Protein AF-A0A1F9AXW9-F1 (afdb_monomer)

Foldseek 3Di:
DVVVVVVVVVVVVPPPPPPPPPPDCDPVNVVVVVVVVVVVVVVVVVVVVVVVVVVVVVVVVVVVVVVVVVVVVVVVVVVVVVVVVVVVVVVVVVVVCVVVVVCCVVVVVVVVVVVVVVCCVVVCVVVVVVVVVVVVVVVVVLVVLVVVCVVDVVSVVVCVVVVSD

Mean predicted aligned error: 17.85 Å

Secondary structure (DSSP, 8-state):
-HHHHHHHHHHHHHS-----------HHHHHHHHHHHHHHHHHHHHHHHHHHHHHHHHHHHHHHHHHHHHHHHHHHHHHHHHHHHHHHHHHHHHHHHHHHHHHHHHHHHHHHHHHHHHHHHHHHHHHHHHHHHHHHHHHHHHHHHHHHHHH-HHHHHHHHHTT--

Structure (mmCIF, N/CA/C/O backbone):
data_AF-A0A1F9AXW9-F1
#
_entry.id   AF-A0A1F9AXW9-F1
#
loop_
_atom_site.group_PDB
_atom_site.id
_atom_site.type_symbol
_atom_site.label_atom_id
_atom_site.label_alt_id
_atom_site.label_comp_id
_atom_site.label_asym_id
_atom_site.label_entity_id
_atom_site.label_seq_id
_atom_site.pdbx_PDB_ins_code
_atom_site.Cartn_x
_atom_site.Cartn_y
_atom_site.Cartn_z
_atom_site.occupancy
_atom_site.B_iso_or_equiv
_atom_site.auth_seq_id
_atom_site.auth_comp_id
_atom_site.auth_asym_id
_atom_site.auth_atom_id
_atom_site.pdbx_PDB_model_num
ATOM 1 N N . MET A 1 1 ? 63.009 -52.064 -90.239 1.00 60.72 1 MET A N 1
ATOM 2 C CA . MET A 1 1 ? 63.036 -51.451 -88.890 1.00 60.72 1 MET A CA 1
ATOM 3 C C . MET A 1 1 ? 63.049 -49.924 -88.935 1.00 60.72 1 MET A C 1
ATOM 5 O O . MET A 1 1 ? 62.103 -49.328 -88.446 1.00 60.72 1 MET A O 1
ATOM 9 N N . TYR A 1 2 ? 64.023 -49.283 -89.595 1.00 64.75 2 TYR A N 1
ATOM 10 C CA . TYR A 1 2 ? 64.157 -47.813 -89.641 1.00 64.75 2 TYR A CA 1
ATOM 11 C C . TYR A 1 2 ? 62.930 -47.034 -90.154 1.00 64.75 2 TYR A C 1
ATOM 13 O O . TYR A 1 2 ? 62.619 -45.977 -89.623 1.00 64.75 2 TYR A O 1
ATOM 21 N N . ARG A 1 3 ? 62.178 -47.571 -91.126 1.00 67.12 3 ARG A N 1
ATOM 22 C CA . ARG A 1 3 ? 60.947 -46.931 -91.638 1.00 67.12 3 ARG A CA 1
ATOM 23 C C . ARG A 1 3 ? 59.828 -46.832 -90.597 1.00 67.12 3 ARG A C 1
ATOM 25 O O . ARG A 1 3 ? 59.124 -45.834 -90.562 1.00 67.12 3 ARG A O 1
ATOM 32 N N . ILE A 1 4 ? 59.692 -47.842 -89.737 1.00 75.69 4 ILE A N 1
ATOM 33 C CA . ILE A 1 4 ? 58.683 -47.858 -88.666 1.00 75.69 4 ILE A CA 1
ATOM 34 C C . ILE A 1 4 ? 59.083 -46.864 -87.574 1.00 75.69 4 ILE A C 1
ATOM 36 O O . ILE A 1 4 ? 58.247 -46.095 -87.118 1.00 75.69 4 ILE A O 1
ATOM 40 N N . ILE A 1 5 ? 60.374 -46.818 -87.230 1.00 77.00 5 ILE A N 1
ATOM 41 C CA . ILE A 1 5 ? 60.932 -45.859 -86.264 1.00 77.00 5 ILE A CA 1
ATOM 42 C C . ILE A 1 5 ? 60.716 -44.415 -86.746 1.00 77.00 5 ILE A C 1
ATOM 44 O O . ILE A 1 5 ? 60.338 -43.553 -85.960 1.00 77.00 5 ILE A O 1
ATOM 48 N N . PHE A 1 6 ? 60.878 -44.160 -88.046 1.00 76.88 6 PHE A N 1
ATOM 49 C CA . PHE A 1 6 ? 60.672 -42.837 -88.636 1.00 76.88 6 PHE A CA 1
ATOM 50 C C . PHE A 1 6 ? 59.198 -42.395 -88.619 1.00 76.88 6 PHE A C 1
ATOM 52 O O . PHE A 1 6 ? 58.897 -41.245 -88.311 1.00 76.88 6 PHE A O 1
ATOM 59 N N . ILE A 1 7 ? 58.265 -43.315 -88.884 1.00 76.38 7 ILE A N 1
ATOM 60 C CA . ILE A 1 7 ? 56.819 -43.042 -88.816 1.00 76.38 7 ILE A CA 1
ATOM 61 C C . ILE A 1 7 ? 56.380 -42.766 -87.370 1.00 76.38 7 ILE A C 1
ATOM 63 O O . ILE A 1 7 ? 55.589 -41.856 -87.126 1.00 76.38 7 ILE A O 1
ATOM 67 N N . LEU A 1 8 ? 56.934 -43.500 -86.403 1.00 72.56 8 LEU A N 1
ATOM 68 C CA . LEU A 1 8 ? 56.655 -43.309 -84.977 1.00 72.56 8 LEU A CA 1
ATOM 69 C C . LEU A 1 8 ? 57.199 -41.964 -84.465 1.00 72.56 8 LEU A C 1
ATOM 71 O O . LEU A 1 8 ? 56.524 -41.282 -83.696 1.00 72.56 8 LEU A O 1
ATOM 75 N N . ALA A 1 9 ? 58.364 -41.537 -84.962 1.00 72.50 9 ALA A N 1
ATOM 76 C CA . ALA A 1 9 ? 58.936 -40.223 -84.669 1.00 72.50 9 ALA A CA 1
ATOM 77 C C . ALA A 1 9 ? 58.091 -39.067 -85.240 1.00 72.50 9 ALA A C 1
ATOM 79 O O . ALA A 1 9 ? 57.928 -38.043 -84.582 1.00 72.50 9 ALA A O 1
ATOM 80 N N . ILE A 1 10 ? 57.501 -39.242 -86.426 1.00 71.81 10 ILE A N 1
ATOM 81 C CA . ILE A 1 10 ? 56.604 -38.250 -87.042 1.00 71.81 10 ILE A CA 1
ATOM 82 C C . ILE A 1 10 ? 55.276 -38.144 -86.282 1.00 71.81 10 ILE A C 1
ATOM 84 O O . ILE A 1 10 ? 54.794 -37.040 -86.045 1.00 71.81 10 ILE A O 1
ATOM 88 N N . ILE A 1 11 ? 54.703 -39.267 -85.844 1.00 69.69 11 ILE A N 1
ATOM 89 C CA . ILE A 1 11 ? 53.473 -39.278 -85.033 1.00 69.69 11 ILE A CA 1
ATOM 90 C C . ILE A 1 11 ? 53.696 -38.594 -83.677 1.00 69.69 11 ILE A C 1
ATOM 92 O O . ILE A 1 11 ? 52.826 -37.866 -83.205 1.00 69.69 11 ILE A O 1
ATOM 96 N N . MET A 1 12 ? 54.880 -38.758 -83.085 1.00 68.25 12 MET A N 1
ATOM 97 C CA . MET A 1 12 ? 55.255 -38.090 -81.837 1.00 68.25 12 MET A CA 1
ATOM 98 C C . MET A 1 12 ? 55.501 -36.580 -82.012 1.00 68.25 12 MET A C 1
ATOM 100 O O . MET A 1 12 ? 55.318 -35.827 -81.061 1.00 68.25 12 MET A O 1
ATOM 104 N N . LEU A 1 13 ? 55.852 -36.129 -83.224 1.00 63.34 13 LEU A N 1
ATOM 105 C CA . LEU A 1 13 ? 56.019 -34.710 -83.564 1.00 63.34 13 LEU A CA 1
ATOM 106 C C . LEU A 1 13 ? 54.680 -33.998 -83.848 1.00 63.34 13 LEU A C 1
ATOM 108 O O . LEU A 1 13 ? 54.588 -32.784 -83.691 1.00 63.34 13 LEU A O 1
ATOM 112 N N . ILE A 1 14 ? 53.653 -34.742 -84.278 1.00 61.41 14 ILE A N 1
ATOM 113 C CA . ILE A 1 14 ? 52.316 -34.213 -84.622 1.00 61.41 14 ILE A CA 1
ATOM 114 C C . ILE A 1 14 ? 51.341 -34.310 -83.437 1.00 61.41 14 ILE A C 1
ATOM 116 O O . ILE A 1 14 ? 50.277 -33.692 -83.463 1.00 61.41 14 ILE A O 1
ATOM 120 N N . ALA A 1 15 ? 51.686 -35.051 -82.378 1.00 59.47 15 ALA A N 1
ATOM 121 C CA . ALA A 1 15 ? 50.872 -35.117 -81.172 1.00 59.47 15 ALA A CA 1
ATOM 122 C C . ALA A 1 15 ? 50.684 -33.698 -80.594 1.00 59.47 15 ALA A C 1
ATOM 124 O O . ALA A 1 15 ? 51.668 -33.065 -80.200 1.00 59.47 15 ALA A O 1
ATOM 125 N N . PRO A 1 16 ? 49.449 -33.164 -80.539 1.00 57.88 16 PRO A N 1
ATOM 126 C CA . PRO A 1 16 ? 49.223 -31.849 -79.972 1.00 57.88 16 PRO A CA 1
ATOM 127 C C . PRO A 1 16 ? 49.593 -31.911 -78.494 1.00 57.88 16 PRO A C 1
ATOM 129 O O . PRO A 1 16 ? 49.013 -32.683 -77.726 1.00 57.88 16 PRO A O 1
ATOM 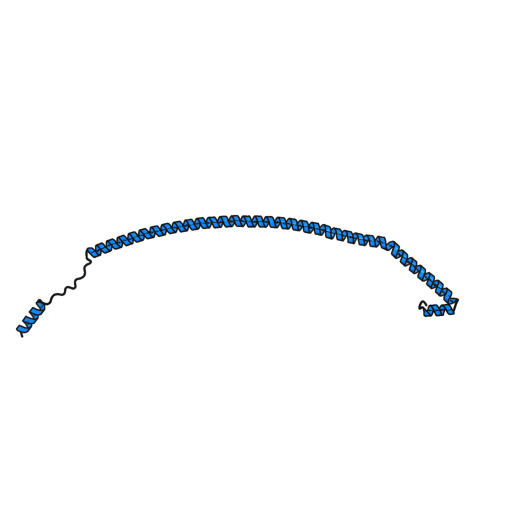132 N N . ILE A 1 17 ? 50.571 -31.096 -78.098 1.00 62.38 17 ILE A N 1
ATOM 133 C CA . ILE A 1 17 ? 50.882 -30.847 -76.696 1.00 62.38 17 ILE A CA 1
ATOM 134 C C . ILE A 1 17 ? 49.607 -30.256 -76.102 1.00 62.38 17 ILE A C 1
ATOM 136 O O . ILE A 1 17 ? 49.318 -29.074 -76.277 1.00 62.38 17 ILE A O 1
ATOM 140 N N . SER A 1 18 ? 48.809 -31.092 -75.445 1.00 50.28 18 SER A N 1
ATOM 141 C CA . SER A 1 18 ? 47.649 -30.642 -74.690 1.00 50.28 18 SER A CA 1
ATOM 142 C C . SER A 1 18 ? 48.187 -29.854 -73.505 1.00 50.28 18 SER A C 1
ATOM 144 O O . SER A 1 18 ? 48.473 -30.408 -72.449 1.00 50.28 18 SER A O 1
ATOM 146 N N . HIS A 1 19 ? 48.410 -28.557 -73.710 1.00 56.75 19 HIS A N 1
ATOM 147 C CA . HIS A 1 19 ? 48.587 -27.623 -72.616 1.00 56.75 19 HIS A CA 1
ATOM 148 C C . HIS A 1 19 ? 47.286 -27.661 -71.823 1.00 56.75 19 HIS A C 1
ATOM 150 O O . HIS A 1 19 ? 46.250 -27.176 -72.283 1.00 56.75 19 HIS A O 1
ATOM 156 N N . ALA A 1 20 ? 47.335 -28.273 -70.641 1.00 48.97 20 ALA A N 1
ATOM 157 C CA . ALA A 1 20 ? 46.359 -28.000 -69.609 1.00 48.97 20 ALA A CA 1
ATOM 158 C C . ALA A 1 20 ? 46.428 -26.490 -69.371 1.00 48.97 20 ALA A C 1
ATOM 160 O O . ALA A 1 20 ? 47.401 -25.978 -68.821 1.00 48.97 20 ALA A O 1
ATOM 161 N N . LYS A 1 21 ? 45.447 -25.766 -69.909 1.00 46.50 21 LYS A N 1
ATOM 162 C CA . LYS A 1 21 ? 45.287 -24.338 -69.692 1.00 46.50 21 LYS A CA 1
ATOM 163 C C . LYS A 1 21 ? 45.072 -24.170 -68.193 1.00 46.50 21 LYS A C 1
ATOM 165 O O . LYS A 1 21 ? 43.960 -24.375 -67.716 1.00 46.50 21 LYS A O 1
ATOM 170 N N . GLU A 1 22 ? 46.131 -23.853 -67.450 1.00 51.69 22 GLU A N 1
ATOM 171 C CA . GLU A 1 22 ? 45.984 -23.265 -66.125 1.00 51.69 22 GLU A CA 1
ATOM 172 C C . GLU A 1 22 ? 45.092 -22.043 -66.326 1.00 51.69 22 GLU A C 1
ATOM 174 O O . GLU A 1 22 ? 45.471 -21.074 -66.992 1.00 51.69 22 GLU A O 1
ATOM 179 N N . VAL A 1 23 ? 43.842 -22.154 -65.871 1.00 54.38 23 VAL A N 1
ATOM 180 C CA . VAL A 1 23 ? 42.855 -21.082 -65.933 1.00 54.38 23 VAL A CA 1
ATOM 181 C C . VAL A 1 23 ? 43.369 -19.993 -65.003 1.00 54.38 23 VAL A C 1
ATOM 183 O O . VAL A 1 23 ? 43.118 -19.982 -63.803 1.00 54.38 23 VAL A O 1
ATOM 186 N N . SER A 1 24 ? 44.184 -19.114 -65.567 1.00 54.44 24 SER A N 1
ATOM 187 C CA . SER A 1 24 ? 44.671 -17.914 -64.919 1.00 54.44 24 SER A CA 1
ATOM 188 C C . SER A 1 24 ? 43.461 -17.013 -64.718 1.00 54.44 24 SER A C 1
ATOM 190 O O . SER A 1 24 ? 42.716 -16.754 -65.661 1.00 54.44 24 SER A O 1
ATOM 192 N N . PHE A 1 25 ? 43.252 -16.582 -63.476 1.00 56.09 25 PHE A N 1
ATOM 193 C CA . PHE A 1 25 ? 42.186 -15.668 -63.074 1.00 56.09 25 PHE A CA 1
ATOM 194 C C . PHE A 1 25 ? 42.108 -14.488 -64.058 1.00 56.09 25 PHE A C 1
ATOM 196 O O . PHE A 1 25 ? 43.019 -13.649 -64.081 1.00 56.09 25 PHE A O 1
ATOM 203 N N . SER A 1 26 ? 41.067 -14.459 -64.898 1.00 73.06 26 SER A N 1
ATOM 204 C CA . SER A 1 26 ? 40.910 -13.447 -65.947 1.00 73.06 26 SER A CA 1
ATOM 205 C C . SER A 1 26 ? 40.728 -12.067 -65.308 1.00 73.06 26 SER A C 1
ATOM 207 O O . SER A 1 26 ? 40.261 -11.963 -64.171 1.00 73.06 26 SER A O 1
ATOM 209 N N . GLN A 1 27 ? 41.080 -10.986 -66.012 1.00 72.12 27 GLN A N 1
ATOM 210 C CA . GLN A 1 27 ? 40.849 -9.620 -65.513 1.00 72.12 27 GLN A CA 1
ATOM 211 C C . GLN A 1 27 ? 39.373 -9.393 -65.149 1.00 72.12 27 GLN A C 1
ATOM 213 O O . GLN A 1 27 ? 39.080 -8.779 -64.127 1.00 72.12 27 GLN A O 1
ATOM 218 N N . GLU A 1 28 ? 38.456 -10.000 -65.903 1.00 78.25 28 GLU A N 1
ATOM 219 C CA . GLU A 1 28 ? 37.019 -9.944 -65.633 1.00 78.25 28 GLU A CA 1
ATOM 220 C C . GLU A 1 28 ? 36.630 -10.614 -64.300 1.00 78.25 28 GLU A C 1
ATOM 222 O O . GLU A 1 28 ? 35.800 -10.086 -63.559 1.00 78.25 28 GLU A O 1
ATOM 227 N N . ASP A 1 29 ? 37.251 -11.743 -63.941 1.00 80.06 29 ASP A N 1
ATOM 228 C CA . ASP A 1 29 ? 36.974 -12.425 -62.671 1.00 80.06 29 ASP A CA 1
ATOM 229 C C . ASP A 1 29 ? 37.471 -11.598 -61.478 1.00 80.06 29 ASP A C 1
ATOM 231 O O . ASP A 1 29 ? 36.819 -11.554 -60.433 1.00 80.06 29 ASP A O 1
ATOM 235 N N . ARG A 1 30 ? 38.589 -10.877 -61.645 1.00 78.94 30 ARG A N 1
ATOM 236 C CA . ARG A 1 30 ? 39.114 -9.938 -60.638 1.00 78.94 30 ARG A CA 1
ATOM 237 C C . ARG A 1 30 ? 38.185 -8.742 -60.450 1.00 78.94 30 ARG A C 1
ATOM 239 O O . ARG A 1 30 ? 37.899 -8.373 -59.317 1.00 78.94 30 ARG A O 1
ATOM 246 N N . GLU A 1 31 ? 37.664 -8.172 -61.533 1.00 83.19 31 GLU A N 1
ATOM 247 C CA . GLU A 1 31 ? 36.690 -7.075 -61.470 1.00 83.19 31 GLU A CA 1
ATOM 248 C C . GLU A 1 31 ? 35.365 -7.504 -60.826 1.00 83.19 31 GLU A C 1
ATOM 250 O O . GLU A 1 31 ? 34.768 -6.750 -60.050 1.00 83.19 31 GLU A O 1
ATOM 255 N N . ARG A 1 32 ? 34.904 -8.730 -61.107 1.00 82.94 32 ARG A N 1
ATOM 256 C CA . ARG A 1 32 ? 33.731 -9.318 -60.445 1.00 82.94 32 ARG A CA 1
ATOM 257 C C . ARG A 1 32 ? 33.969 -9.494 -58.948 1.00 82.94 32 ARG A C 1
ATOM 259 O O . ARG A 1 32 ? 33.079 -9.154 -58.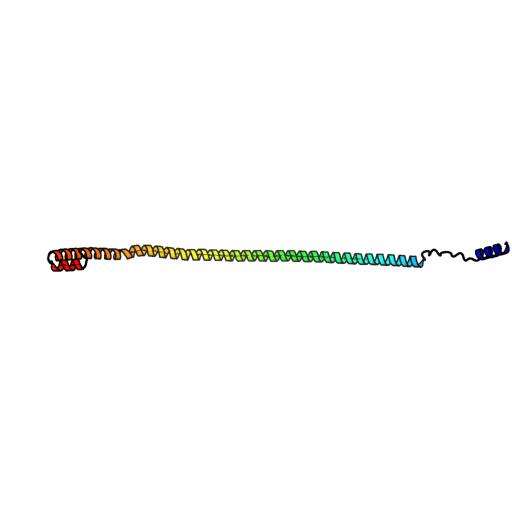171 1.00 82.94 32 ARG A O 1
ATOM 266 N N . LEU A 1 33 ? 35.151 -9.959 -58.544 1.00 86.38 33 LEU A N 1
ATOM 267 C CA . LEU A 1 33 ? 35.537 -10.070 -57.135 1.00 86.38 33 LEU A CA 1
ATOM 268 C C . LEU A 1 33 ? 35.577 -8.717 -56.434 1.00 86.38 33 LEU A C 1
ATOM 270 O O . LEU A 1 33 ? 34.927 -8.569 -55.407 1.00 86.38 33 LEU A O 1
ATOM 274 N N . ILE A 1 34 ? 36.218 -7.712 -57.031 1.00 86.50 34 ILE A N 1
ATOM 275 C CA . ILE A 1 34 ? 36.262 -6.353 -56.471 1.00 86.50 34 ILE A CA 1
ATOM 276 C C . ILE A 1 34 ? 34.839 -5.802 -56.290 1.00 86.50 34 ILE A C 1
ATOM 278 O O . ILE A 1 34 ? 34.503 -5.236 -55.249 1.00 86.50 34 ILE A O 1
ATOM 282 N N . ARG A 1 35 ? 33.949 -6.012 -57.269 1.00 89.88 35 ARG A N 1
ATOM 283 C CA . ARG A 1 35 ? 32.542 -5.590 -57.169 1.00 89.88 35 ARG A CA 1
ATOM 2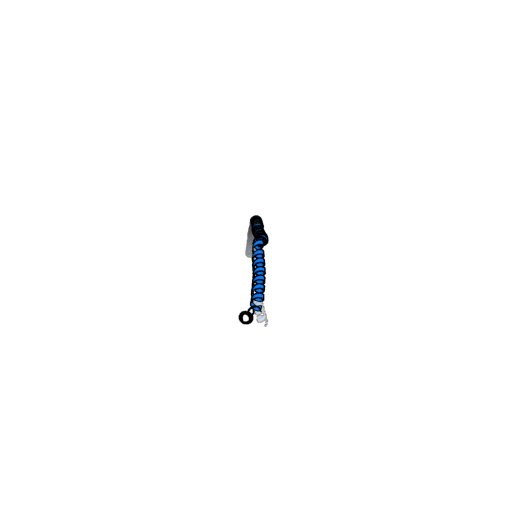84 C C . ARG A 1 35 ? 31.783 -6.338 -56.070 1.00 89.88 35 ARG A C 1
ATOM 286 O O . ARG A 1 35 ? 30.932 -5.740 -55.413 1.00 89.88 35 ARG A O 1
ATOM 293 N N . LEU A 1 36 ? 32.042 -7.634 -55.896 1.00 87.75 36 LEU A N 1
ATOM 294 C CA . LEU A 1 36 ? 31.438 -8.434 -54.831 1.00 87.75 36 LEU A CA 1
ATOM 295 C C . LEU A 1 36 ? 31.927 -7.986 -53.454 1.00 87.75 36 LEU A C 1
ATOM 297 O O . LEU A 1 36 ? 31.094 -7.768 -52.583 1.00 87.75 36 LEU A O 1
ATOM 301 N N . GLU A 1 37 ? 33.230 -7.776 -53.279 1.00 88.25 37 GLU A N 1
ATOM 302 C CA . GLU A 1 37 ? 33.815 -7.227 -52.051 1.00 88.25 37 GLU A CA 1
ATOM 303 C C . GLU A 1 37 ? 33.199 -5.868 -51.712 1.00 88.25 37 GLU A C 1
ATOM 305 O O . GLU A 1 37 ? 32.730 -5.669 -50.594 1.00 88.25 37 GLU A O 1
ATOM 310 N N . THR A 1 38 ? 33.074 -4.983 -52.706 1.00 88.81 38 THR A N 1
ATOM 311 C CA . THR A 1 38 ? 32.435 -3.669 -52.527 1.00 88.81 38 THR A CA 1
ATOM 312 C C . THR A 1 38 ? 30.975 -3.808 -52.079 1.00 88.81 38 THR A C 1
ATOM 314 O O . THR A 1 38 ? 30.564 -3.182 -51.105 1.00 88.81 38 THR A O 1
ATOM 317 N N . LYS A 1 39 ? 30.183 -4.674 -52.731 1.00 92.06 39 LYS A N 1
ATOM 318 C CA . LYS A 1 39 ? 28.782 -4.927 -52.343 1.00 92.06 39 LYS A CA 1
ATOM 319 C C . LYS A 1 39 ? 28.657 -5.542 -50.950 1.00 92.06 39 LYS A C 1
ATOM 321 O O . LYS A 1 39 ? 27.711 -5.231 -50.232 1.00 92.06 39 LYS A O 1
ATOM 326 N N . VAL A 1 40 ? 29.578 -6.428 -50.577 1.00 94.00 40 VAL A N 1
ATOM 327 C CA . VAL A 1 40 ? 29.625 -7.031 -49.241 1.00 94.00 40 VAL A CA 1
ATOM 328 C C . VAL A 1 40 ? 29.952 -5.964 -48.202 1.00 94.00 40 VAL A C 1
ATOM 330 O O . VAL A 1 40 ? 29.270 -5.895 -47.184 1.00 94.00 40 VAL A O 1
ATOM 333 N N . GLU A 1 41 ? 30.920 -5.086 -48.464 1.00 93.56 41 GLU A N 1
ATOM 334 C CA . GLU A 1 41 ? 31.278 -3.993 -47.558 1.00 93.56 41 GLU A CA 1
ATOM 335 C C . GLU A 1 41 ? 30.129 -2.985 -47.392 1.00 93.56 41 GLU A C 1
ATOM 337 O O . GLU A 1 41 ? 29.806 -2.574 -46.275 1.00 93.56 41 GLU A O 1
ATOM 342 N N . GLU A 1 42 ? 29.457 -2.621 -48.485 1.00 92.75 42 GLU A N 1
ATOM 343 C CA . GLU A 1 42 ? 28.247 -1.794 -48.454 1.00 92.75 42 GLU A CA 1
ATOM 344 C C . GLU A 1 42 ? 27.112 -2.476 -47.680 1.00 92.75 42 GLU A C 1
ATOM 346 O O . GLU A 1 42 ? 26.456 -1.832 -46.857 1.00 92.75 42 GLU A O 1
ATOM 351 N N . GLY A 1 43 ? 26.918 -3.783 -47.882 1.00 93.50 43 GLY A N 1
ATOM 352 C CA . GLY A 1 43 ? 25.956 -4.596 -47.140 1.00 93.50 43 GLY A CA 1
ATOM 353 C C . GLY A 1 43 ? 26.253 -4.633 -45.639 1.00 93.50 43 GLY A C 1
ATOM 354 O O . GLY A 1 43 ? 25.350 -4.417 -44.832 1.00 93.50 43 GLY A O 1
ATOM 355 N N . PHE A 1 44 ? 27.519 -4.811 -45.253 1.00 93.81 44 PHE A N 1
ATOM 356 C CA . PHE A 1 44 ? 27.960 -4.746 -43.857 1.00 93.81 44 PHE A CA 1
ATOM 357 C C . PHE A 1 44 ? 27.729 -3.362 -43.248 1.00 93.81 44 PHE A C 1
ATOM 359 O O . PHE A 1 44 ? 27.213 -3.264 -42.137 1.00 93.81 44 PHE A O 1
ATOM 366 N N . LYS A 1 45 ? 28.040 -2.280 -43.973 1.00 95.19 45 LYS A N 1
ATOM 367 C CA . LYS A 1 45 ? 27.770 -0.905 -43.514 1.00 95.19 45 LYS A CA 1
ATOM 368 C C . LYS A 1 45 ? 26.273 -0.650 -43.336 1.00 95.19 45 LYS A C 1
ATOM 370 O O . LYS A 1 45 ? 25.877 -0.004 -42.365 1.00 95.19 45 LYS A O 1
ATOM 375 N N . ALA A 1 46 ? 25.436 -1.140 -44.249 1.00 94.50 46 ALA A N 1
ATOM 376 C CA . ALA A 1 46 ? 23.985 -1.030 -44.137 1.00 94.50 46 ALA A CA 1
ATOM 377 C C . ALA A 1 46 ? 23.450 -1.810 -42.925 1.00 94.50 46 ALA A C 1
ATOM 379 O O . ALA A 1 46 ? 22.661 -1.266 -42.152 1.00 94.50 46 ALA A O 1
ATOM 380 N N . LEU A 1 47 ? 23.938 -3.036 -42.714 1.00 94.81 47 LEU A N 1
ATOM 381 C CA . LEU A 1 47 ? 23.571 -3.861 -41.567 1.00 94.81 47 LEU A CA 1
ATOM 382 C C . LEU A 1 47 ? 24.005 -3.217 -40.246 1.00 94.81 47 LEU A C 1
ATOM 384 O O . LEU A 1 47 ? 23.208 -3.154 -39.316 1.00 94.81 47 LEU A O 1
ATOM 388 N N . GLN A 1 48 ? 25.222 -2.672 -40.179 1.00 95.56 48 GLN A N 1
ATOM 389 C CA . GLN A 1 48 ? 25.710 -1.972 -38.991 1.00 95.56 48 GLN A CA 1
ATOM 390 C C . GLN A 1 48 ? 24.804 -0.791 -38.633 1.00 95.56 48 GLN A C 1
ATOM 392 O O . GLN A 1 48 ? 24.397 -0.653 -37.485 1.00 95.56 48 GLN A O 1
ATOM 397 N N . ARG A 1 49 ? 24.404 0.020 -39.621 1.00 95.00 49 ARG A N 1
ATOM 398 C CA . ARG A 1 49 ? 23.460 1.127 -39.396 1.00 95.00 49 ARG A CA 1
ATOM 399 C C . ARG A 1 49 ? 22.108 0.637 -38.884 1.00 95.00 49 ARG A C 1
ATOM 401 O O . ARG A 1 49 ? 21.515 1.282 -38.021 1.00 95.00 49 ARG A O 1
ATOM 408 N N . GLN A 1 50 ? 21.612 -0.482 -39.412 1.00 96.00 50 GLN A N 1
ATOM 409 C CA . GLN A 1 50 ? 20.360 -1.077 -38.953 1.00 96.00 50 GLN A CA 1
ATOM 410 C C . GLN A 1 50 ? 20.481 -1.555 -37.502 1.00 96.00 50 GLN A C 1
ATOM 412 O O . GLN A 1 50 ? 19.617 -1.217 -36.693 1.00 96.00 50 GLN A O 1
ATOM 417 N N . ILE A 1 51 ? 21.565 -2.252 -37.156 1.00 96.06 51 ILE A N 1
ATOM 418 C CA . ILE A 1 51 ? 21.860 -2.691 -35.787 1.00 96.06 51 ILE A CA 1
ATOM 419 C C . ILE A 1 51 ? 21.928 -1.486 -34.844 1.00 96.06 51 ILE A C 1
ATOM 421 O O . ILE A 1 51 ? 21.253 -1.481 -33.819 1.00 96.06 51 ILE A O 1
ATOM 425 N N . ASP A 1 52 ? 22.651 -0.429 -35.217 1.00 96.50 52 ASP A N 1
ATOM 426 C CA . ASP A 1 52 ? 22.760 0.787 -34.405 1.00 96.50 52 ASP A CA 1
ATOM 427 C C . ASP A 1 52 ? 21.388 1.454 -34.201 1.00 96.50 52 ASP A C 1
ATOM 429 O O . ASP A 1 52 ? 21.067 1.930 -33.110 1.00 96.50 52 ASP A O 1
ATOM 433 N N . SER A 1 53 ? 20.549 1.479 -35.243 1.00 96.38 53 SER A N 1
ATOM 434 C CA . SER A 1 53 ? 19.192 2.029 -35.156 1.00 96.38 53 SER A CA 1
ATOM 435 C C . SER A 1 53 ? 18.288 1.202 -34.237 1.00 96.38 53 SER A C 1
ATOM 437 O O . SER A 1 53 ? 17.553 1.769 -33.428 1.00 96.38 53 SER A O 1
ATOM 439 N N . GLN A 1 54 ? 18.383 -0.129 -34.307 1.00 96.12 54 GLN A N 1
ATOM 440 C CA . GLN A 1 54 ? 17.635 -1.041 -33.446 1.00 96.12 54 GLN A CA 1
ATOM 441 C C . GLN A 1 54 ? 18.099 -0.932 -31.996 1.00 96.12 54 GLN A C 1
ATOM 443 O O . GLN A 1 54 ? 17.263 -0.887 -31.098 1.00 96.12 54 GLN A O 1
ATOM 448 N N . GLN A 1 55 ? 19.406 -0.811 -31.761 1.00 96.31 55 GLN A N 1
ATOM 449 C CA . GLN A 1 55 ? 19.954 -0.626 -30.422 1.00 96.31 55 GLN A CA 1
ATOM 450 C C . GLN A 1 55 ? 19.399 0.645 -29.769 1.00 96.31 55 GLN A C 1
ATOM 452 O O . GLN A 1 55 ? 18.925 0.597 -28.637 1.00 96.31 55 GLN A O 1
ATOM 457 N N . ARG A 1 56 ? 19.343 1.758 -30.514 1.00 96.00 56 ARG A N 1
ATOM 458 C CA . ARG A 1 56 ? 18.734 3.006 -30.026 1.00 96.00 56 ARG A CA 1
ATOM 459 C C . ARG A 1 56 ? 17.250 2.851 -29.694 1.00 96.00 56 ARG A C 1
ATOM 461 O O . ARG A 1 56 ? 16.812 3.359 -28.668 1.00 96.00 56 ARG A 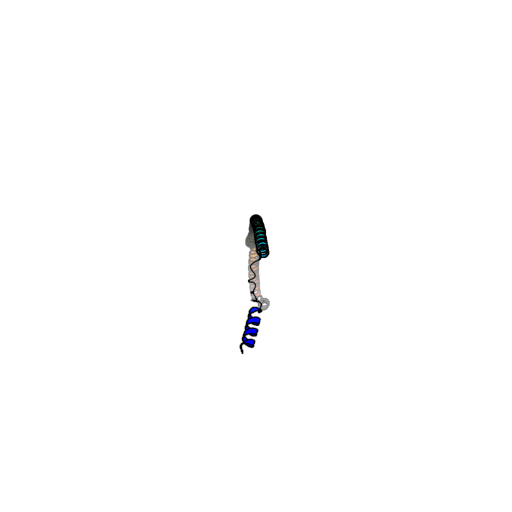O 1
ATOM 468 N N . GLN A 1 57 ? 16.482 2.157 -30.537 1.00 96.44 57 GLN A N 1
ATOM 469 C CA . GLN A 1 57 ? 15.063 1.892 -30.267 1.00 96.44 57 GLN A CA 1
ATOM 470 C C . GLN A 1 57 ? 14.875 1.032 -29.014 1.00 96.44 57 GLN A C 1
ATOM 472 O O . GLN A 1 57 ? 13.983 1.300 -28.215 1.00 96.44 57 GLN A O 1
ATOM 477 N N . ILE A 1 58 ? 15.724 0.020 -28.822 1.00 96.75 58 ILE A N 1
ATOM 478 C CA . ILE A 1 58 ? 15.705 -0.827 -27.627 1.00 96.75 58 ILE A CA 1
ATOM 479 C C . ILE A 1 58 ? 16.004 0.003 -26.377 1.00 96.75 58 ILE A C 1
ATOM 481 O O . ILE A 1 58 ? 15.329 -0.167 -25.362 1.00 96.75 58 ILE A O 1
ATOM 485 N N . ASP A 1 59 ? 16.987 0.897 -26.434 1.00 97.50 59 ASP A N 1
ATOM 486 C CA . ASP A 1 59 ? 17.357 1.730 -25.290 1.00 97.50 59 ASP A CA 1
ATOM 487 C C . ASP A 1 59 ? 16.247 2.732 -24.933 1.00 97.50 59 ASP A C 1
ATOM 489 O O . ASP A 1 59 ? 15.909 2.884 -23.757 1.00 97.50 59 ASP A O 1
ATOM 493 N N . ASP A 1 60 ? 15.606 3.345 -25.930 1.00 96.94 60 ASP A N 1
ATOM 494 C CA . ASP A 1 60 ? 14.453 4.229 -25.717 1.00 96.94 60 ASP A CA 1
ATOM 495 C C . ASP A 1 60 ? 13.231 3.470 -25.166 1.00 96.94 60 ASP A C 1
ATOM 497 O O . ASP A 1 60 ? 12.573 3.911 -24.216 1.00 96.94 60 ASP A O 1
ATOM 501 N N . LEU A 1 61 ? 12.970 2.265 -25.682 1.00 96.50 61 LEU A N 1
ATOM 502 C CA . LEU A 1 61 ? 11.906 1.401 -25.175 1.00 96.50 61 LEU A CA 1
ATOM 503 C C . LEU A 1 61 ? 12.170 0.979 -23.724 1.00 96.50 61 LEU A C 1
ATOM 505 O O . LEU A 1 61 ? 11.257 0.985 -22.898 1.00 96.50 61 LEU A O 1
ATOM 509 N N . LYS A 1 62 ? 13.418 0.652 -23.378 1.00 97.25 62 LYS A N 1
ATOM 510 C CA . LYS A 1 62 ? 13.807 0.348 -21.995 1.00 97.25 62 LYS A CA 1
ATOM 511 C C . LYS A 1 62 ? 13.596 1.549 -21.082 1.00 97.25 62 LYS A C 1
ATOM 513 O O . LYS A 1 62 ? 13.032 1.385 -20.005 1.00 97.25 62 LYS A O 1
ATOM 518 N N . LEU A 1 63 ? 14.006 2.746 -21.503 1.00 96.31 63 LEU A N 1
ATOM 519 C CA . LEU A 1 63 ? 13.838 3.970 -20.718 1.00 96.31 63 LEU A CA 1
ATOM 520 C C . LEU A 1 63 ? 12.363 4.318 -20.498 1.00 96.31 63 LEU A C 1
ATOM 522 O O . LEU A 1 63 ? 11.966 4.636 -19.377 1.00 96.31 63 LEU A O 1
ATOM 526 N N . SER A 1 64 ? 11.541 4.246 -21.545 1.00 95.94 64 SER A N 1
ATOM 527 C CA . SER A 1 64 ? 10.099 4.503 -21.443 1.00 95.94 64 SER A CA 1
ATOM 528 C C . SER A 1 64 ? 9.395 3.465 -20.568 1.00 95.94 64 SER A C 1
ATOM 530 O O . SER A 1 64 ? 8.614 3.840 -19.694 1.00 95.94 64 SER A O 1
ATOM 532 N N . THR A 1 65 ? 9.734 2.183 -20.719 1.00 95.50 65 THR A N 1
ATOM 533 C CA . THR A 1 65 ? 9.209 1.100 -19.873 1.00 95.50 65 THR A CA 1
ATOM 534 C C . THR A 1 65 ? 9.619 1.286 -18.414 1.00 95.50 65 THR A C 1
ATOM 536 O O . THR A 1 65 ? 8.785 1.164 -17.521 1.00 95.50 65 THR A O 1
ATOM 539 N N . GLN A 1 66 ? 10.878 1.643 -18.152 1.00 97.06 66 GLN A N 1
ATOM 540 C CA . GLN A 1 66 ? 11.366 1.891 -16.796 1.00 97.06 66 GLN A CA 1
ATOM 541 C C . GLN A 1 66 ? 10.591 3.033 -16.126 1.00 97.06 66 GLN A C 1
ATOM 543 O O . GLN A 1 66 ? 10.124 2.881 -15.001 1.00 97.06 66 GLN A O 1
ATOM 548 N N . ARG A 1 67 ? 10.366 4.140 -16.846 1.00 96.12 67 ARG A N 1
ATOM 549 C CA . ARG A 1 67 ? 9.554 5.261 -16.347 1.00 96.12 67 ARG A CA 1
ATOM 550 C C . ARG A 1 67 ? 8.116 4.846 -16.037 1.00 96.12 67 ARG A C 1
ATOM 552 O O . ARG A 1 67 ? 7.595 5.242 -15.001 1.00 96.12 67 ARG A O 1
ATOM 559 N N . GLN A 1 68 ? 7.486 4.050 -16.904 1.00 96.56 68 GLN A N 1
ATOM 560 C CA . GLN A 1 68 ? 6.130 3.542 -16.661 1.00 96.56 68 GLN A CA 1
ATOM 561 C C . GLN A 1 68 ? 6.073 2.638 -15.428 1.00 96.56 68 GLN A C 1
ATOM 563 O O . GLN A 1 68 ? 5.143 2.744 -14.637 1.00 96.56 68 GLN A O 1
ATOM 568 N N . ILE A 1 69 ? 7.073 1.773 -15.239 1.00 96.69 69 ILE A N 1
ATOM 569 C CA . ILE A 1 69 ? 7.168 0.919 -14.051 1.00 96.69 69 ILE A CA 1
ATOM 570 C C . ILE A 1 69 ? 7.302 1.771 -12.788 1.00 96.69 69 ILE A C 1
ATOM 572 O O . ILE A 1 69 ? 6.646 1.481 -11.789 1.00 96.69 69 ILE A O 1
ATOM 576 N N . ASP A 1 70 ? 8.134 2.810 -12.814 1.00 97.50 70 ASP A N 1
ATOM 577 C CA . ASP A 1 70 ? 8.350 3.670 -11.652 1.00 97.50 70 ASP A CA 1
ATOM 578 C C . ASP A 1 70 ? 7.099 4.499 -11.318 1.00 97.50 70 ASP A C 1
ATOM 580 O O . ASP A 1 70 ? 6.709 4.579 -10.151 1.00 97.50 70 ASP A O 1
ATOM 584 N N . ASP A 1 71 ? 6.402 5.031 -12.324 1.00 97.06 71 ASP A N 1
ATOM 585 C CA . ASP A 1 71 ? 5.127 5.734 -12.136 1.00 97.06 71 ASP A CA 1
ATOM 586 C C . ASP A 1 71 ? 4.012 4.798 -11.632 1.00 97.06 71 ASP A C 1
ATOM 588 O O . ASP A 1 71 ? 3.271 5.124 -10.698 1.00 97.06 71 ASP A O 1
ATOM 592 N N . LEU A 1 72 ? 3.942 3.576 -12.168 1.00 96.69 72 LEU A N 1
ATOM 593 C CA . LEU A 1 72 ? 3.005 2.556 -11.703 1.00 96.69 72 LEU A CA 1
ATOM 594 C C . LEU A 1 72 ? 3.290 2.155 -10.250 1.00 96.69 72 LEU A C 1
ATOM 596 O O . LEU A 1 72 ? 2.363 2.015 -9.452 1.00 96.69 72 LEU A O 1
ATOM 600 N N . LYS A 1 73 ? 4.563 2.004 -9.873 1.00 97.12 73 LYS A N 1
ATOM 601 C CA . LYS A 1 73 ? 4.956 1.738 -8.483 1.00 97.12 73 LYS A CA 1
ATOM 602 C C . LYS A 1 73 ? 4.549 2.880 -7.563 1.00 97.12 73 LYS A C 1
ATOM 604 O O . LYS A 1 73 ? 3.983 2.617 -6.507 1.00 97.12 73 LYS A O 1
ATOM 609 N N . LEU A 1 74 ? 4.798 4.130 -7.953 1.00 96.06 74 LEU A N 1
ATOM 610 C CA . LEU A 1 74 ? 4.440 5.302 -7.150 1.00 96.06 74 LEU A CA 1
ATOM 611 C C . LEU A 1 74 ? 2.925 5.441 -6.977 1.00 96.06 74 LEU A C 1
ATOM 613 O O . LEU A 1 74 ? 2.452 5.667 -5.864 1.00 96.06 74 LEU A O 1
ATOM 617 N N . SER A 1 75 ? 2.156 5.288 -8.055 1.00 95.69 75 SER A N 1
ATOM 618 C CA . SER A 1 75 ? 0.691 5.348 -8.003 1.00 95.69 75 SER A CA 1
ATOM 619 C C . SER A 1 75 ? 0.102 4.207 -7.173 1.00 95.69 75 SER A C 1
ATOM 621 O O . SER A 1 75 ? -0.757 4.453 -6.327 1.00 95.69 75 SER A O 1
ATOM 623 N N . THR A 1 76 ? 0.615 2.985 -7.329 1.00 95.44 76 THR A N 1
ATOM 624 C CA . THR A 1 76 ? 0.200 1.827 -6.523 1.00 95.44 76 THR A CA 1
ATOM 625 C C . THR A 1 76 ? 0.550 2.019 -5.049 1.00 95.44 76 THR A C 1
ATOM 627 O O . THR A 1 76 ? -0.279 1.757 -4.183 1.00 95.44 76 THR A O 1
ATOM 630 N N . GLN A 1 77 ? 1.747 2.527 -4.746 1.00 96.56 77 GLN A N 1
ATOM 631 C CA . GLN A 1 77 ? 2.168 2.807 -3.375 1.00 96.56 77 GLN A CA 1
ATOM 632 C C . GLN A 1 77 ? 1.229 3.816 -2.704 1.00 96.56 77 GLN A C 1
ATOM 634 O O . GLN A 1 77 ? 0.748 3.563 -1.604 1.00 96.56 77 GLN A O 1
ATOM 639 N N . ARG A 1 78 ? 0.890 4.910 -3.399 1.00 95.50 78 ARG A N 1
ATOM 640 C CA . ARG A 1 78 ? -0.081 5.899 -2.905 1.00 95.50 78 ARG A CA 1
ATOM 641 C C . ARG A 1 78 ? -1.455 5.281 -2.653 1.00 95.50 78 ARG A C 1
ATOM 643 O O . ARG A 1 78 ? -2.024 5.511 -1.595 1.00 95.50 78 ARG A O 1
ATOM 650 N N . GLN A 1 79 ? -1.963 4.464 -3.579 1.00 95.81 79 GLN A N 1
ATOM 651 C CA . GLN A 1 79 ? -3.247 3.779 -3.395 1.00 95.81 79 GLN A CA 1
ATOM 652 C C . GLN A 1 79 ? -3.234 2.845 -2.182 1.00 95.81 79 GLN A C 1
ATOM 654 O O . GLN A 1 79 ? -4.205 2.806 -1.430 1.00 95.81 79 GLN A O 1
ATOM 659 N N . ILE A 1 80 ? -2.141 2.108 -1.968 1.00 96.06 80 ILE A N 1
ATOM 660 C CA . ILE A 1 80 ? -1.982 1.239 -0.798 1.00 96.06 80 ILE A CA 1
ATOM 661 C C . ILE A 1 80 ? -1.981 2.064 0.491 1.00 96.06 80 ILE A C 1
ATOM 663 O O . ILE A 1 80 ? -2.627 1.670 1.461 1.00 96.06 80 ILE A O 1
ATOM 667 N N . ASP A 1 81 ? -1.269 3.188 0.516 1.00 96.69 81 ASP A N 1
ATOM 668 C CA . ASP A 1 81 ? -1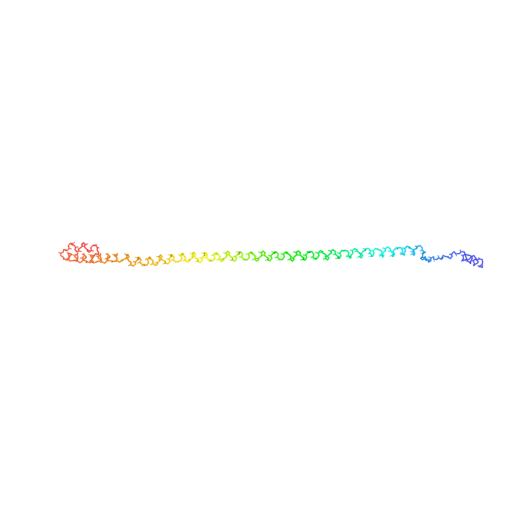.168 4.035 1.704 1.00 96.69 81 ASP A CA 1
ATOM 669 C C . ASP A 1 81 ? -2.505 4.721 2.028 1.00 96.69 81 ASP A C 1
ATOM 671 O O . ASP A 1 81 ? -2.948 4.683 3.179 1.00 96.69 81 ASP A O 1
ATOM 675 N N . ASP A 1 82 ? -3.211 5.238 1.020 1.00 95.94 82 ASP A N 1
ATOM 676 C CA . ASP A 1 82 ? -4.562 5.790 1.175 1.00 95.94 82 ASP A CA 1
ATOM 677 C C . ASP A 1 82 ? -5.551 4.725 1.660 1.00 95.94 82 ASP A C 1
ATOM 679 O O . ASP A 1 82 ? -6.348 4.967 2.574 1.00 95.94 82 ASP A O 1
ATOM 683 N N . LEU A 1 83 ? -5.473 3.513 1.099 1.00 95.25 83 LEU A N 1
ATOM 684 C CA . LEU A 1 83 ? -6.313 2.395 1.508 1.00 95.25 83 LEU A CA 1
ATOM 685 C C . LEU A 1 83 ? -6.042 2.021 2.969 1.00 95.25 83 LEU A C 1
ATOM 687 O O . LEU A 1 83 ? -6.987 1.924 3.752 1.00 95.25 83 LEU A O 1
ATOM 691 N N . LYS A 1 84 ? -4.773 1.891 3.373 1.00 95.56 84 LYS A N 1
ATOM 692 C CA . LYS A 1 84 ? -4.389 1.638 4.771 1.00 95.56 84 LYS A CA 1
ATOM 693 C C . LYS A 1 84 ? -4.931 2.707 5.710 1.00 95.56 84 LYS A C 1
ATOM 695 O O . LYS A 1 84 ? -5.491 2.366 6.747 1.00 95.56 84 LYS A O 1
ATOM 700 N N . LEU A 1 85 ? -4.809 3.979 5.341 1.00 94.44 85 LEU A N 1
ATOM 701 C CA . LEU A 1 85 ? -5.275 5.092 6.163 1.00 94.44 85 LEU A CA 1
ATOM 702 C C . LEU A 1 85 ? -6.806 5.109 6.282 1.00 94.44 85 LEU A C 1
ATOM 704 O O . LEU A 1 85 ? -7.344 5.380 7.357 1.00 94.44 85 LEU A O 1
ATOM 708 N N . SER A 1 86 ? -7.517 4.775 5.202 1.00 93.56 86 SER A N 1
ATOM 709 C CA . SER A 1 86 ? -8.975 4.631 5.216 1.00 93.56 86 SER A CA 1
ATOM 710 C C . SER A 1 86 ? -9.430 3.468 6.105 1.00 93.56 86 SER A C 1
ATOM 712 O O . SER A 1 86 ? -10.324 3.652 6.932 1.00 93.56 86 SER A O 1
ATOM 714 N N . PHE A 1 87 ? -8.765 2.311 6.016 1.00 93.50 87 PHE A N 1
ATOM 715 C CA . PHE A 1 87 ? -9.033 1.164 6.878 1.00 93.50 87 PHE A CA 1
ATOM 716 C C . PHE A 1 87 ? -8.739 1.486 8.334 1.00 93.50 87 PHE A C 1
ATOM 718 O O . PHE A 1 87 ? -9.571 1.198 9.186 1.00 93.50 87 PHE A O 1
ATOM 725 N N . GLN A 1 88 ? -7.603 2.117 8.627 1.00 94.75 88 GLN A N 1
ATOM 726 C CA . GLN A 1 88 ? -7.242 2.487 9.991 1.00 94.75 88 GLN A CA 1
ATOM 727 C C . GLN A 1 88 ? -8.314 3.383 10.620 1.00 94.75 88 GLN A C 1
ATOM 729 O O . GLN A 1 88 ? -8.804 3.076 11.700 1.00 94.75 88 GLN A O 1
ATOM 734 N N . LYS A 1 89 ? -8.782 4.411 9.900 1.00 93.75 89 LYS A N 1
ATOM 735 C CA . LYS A 1 89 ? -9.885 5.267 10.368 1.00 93.75 89 LYS A CA 1
ATOM 736 C C . LYS A 1 89 ? -11.183 4.492 10.603 1.00 93.75 89 LYS A C 1
ATOM 738 O O . LYS A 1 89 ? -11.886 4.760 11.575 1.00 93.75 89 LYS A O 1
ATOM 743 N N . GLN A 1 90 ? -11.525 3.556 9.715 1.00 92.81 90 GLN A N 1
ATOM 744 C CA . GLN A 1 90 ? -12.718 2.721 9.879 1.00 92.81 90 GLN A CA 1
ATOM 745 C C . GLN A 1 90 ? -12.598 1.793 11.090 1.00 92.81 90 GLN A C 1
ATOM 747 O O . GLN A 1 90 ? -13.557 1.673 11.849 1.00 92.81 90 GLN A O 1
ATOM 752 N N . PHE A 1 91 ? -11.430 1.181 11.298 1.00 94.38 91 PHE A N 1
ATOM 753 C CA . PHE A 1 91 ? -11.151 0.360 12.470 1.00 94.38 91 PHE A CA 1
ATOM 754 C C . PHE A 1 91 ? -11.222 1.183 13.751 1.00 94.38 91 PHE A C 1
ATOM 756 O O . PHE A 1 91 ? -11.916 0.767 14.669 1.00 94.38 91 PHE A O 1
ATOM 763 N N . ASP A 1 92 ? -10.591 2.356 13.806 1.00 94.19 92 ASP A N 1
ATOM 764 C CA . ASP A 1 92 ? -10.623 3.226 14.986 1.00 94.19 92 ASP A CA 1
ATOM 765 C C . ASP A 1 92 ? -12.061 3.629 15.341 1.00 94.19 92 ASP A C 1
ATOM 767 O O . ASP A 1 92 ? -12.474 3.538 16.499 1.00 94.19 92 ASP A O 1
ATOM 771 N N . ASN A 1 93 ? -12.863 3.998 14.336 1.00 94.25 93 ASN A N 1
ATOM 772 C CA . ASN A 1 93 ? -14.273 4.323 14.534 1.00 94.25 93 ASN A CA 1
ATOM 773 C C . ASN A 1 93 ? -15.093 3.102 14.991 1.00 94.25 93 ASN A C 1
ATOM 775 O O . ASN A 1 93 ? -15.940 3.217 15.877 1.00 94.25 93 ASN A O 1
ATOM 779 N N . LEU A 1 94 ? -14.830 1.921 14.423 1.00 93.81 94 LEU A N 1
ATOM 780 C CA . LEU A 1 94 ? -15.488 0.678 14.824 1.00 93.81 94 LEU A CA 1
ATOM 781 C C . LEU A 1 94 ? -15.113 0.283 16.256 1.00 93.81 94 LEU A C 1
ATOM 783 O O . LEU A 1 94 ? -15.998 -0.052 17.037 1.00 93.81 94 LEU A O 1
ATOM 787 N N . TYR A 1 95 ? -13.833 0.356 16.623 1.00 94.81 95 TYR A N 1
ATOM 788 C CA . TYR A 1 95 ? -13.363 0.123 17.987 1.00 94.81 95 TYR A CA 1
ATOM 789 C C . TYR A 1 95 ? -14.021 1.093 18.963 1.00 94.81 95 TYR A C 1
ATOM 791 O O . TYR A 1 95 ? -14.507 0.657 20.004 1.00 94.81 95 TYR A O 1
ATOM 799 N N . ALA A 1 96 ? -14.100 2.381 18.619 1.00 94.50 96 ALA A N 1
ATOM 800 C CA . ALA A 1 96 ? -14.776 3.377 19.442 1.00 94.50 96 ALA A CA 1
ATOM 801 C C . ALA A 1 96 ? -16.266 3.047 19.636 1.00 94.50 96 ALA A C 1
ATOM 803 O O . ALA A 1 96 ? -16.756 3.072 20.766 1.00 94.50 96 ALA A O 1
ATOM 804 N N . LEU A 1 97 ? -16.972 2.672 18.563 1.00 94.56 97 LEU A N 1
ATOM 805 C CA . LEU A 1 97 ? -18.382 2.278 18.619 1.00 94.56 97 LEU A CA 1
ATOM 806 C C . LEU A 1 97 ? -18.575 1.019 19.465 1.00 94.56 97 LEU A C 1
ATOM 808 O O . LEU A 1 97 ? -19.440 0.999 20.338 1.00 94.56 97 LEU A O 1
ATOM 812 N N . ILE A 1 98 ? -17.762 -0.013 19.238 1.00 94.81 98 ILE A N 1
ATOM 813 C CA . ILE A 1 98 ? -17.809 -1.272 19.985 1.00 94.81 98 ILE A CA 1
ATOM 814 C C . ILE A 1 98 ? -17.545 -1.010 21.470 1.00 94.81 98 ILE A C 1
ATOM 816 O O . ILE A 1 98 ? -18.320 -1.467 22.305 1.00 94.81 98 ILE A O 1
ATOM 820 N N . LEU A 1 99 ? -16.508 -0.244 21.816 1.00 94.44 99 LEU A N 1
ATOM 821 C CA . LEU A 1 99 ? -16.179 0.078 23.207 1.00 94.44 99 LEU A CA 1
ATOM 822 C C . LEU A 1 99 ? -17.292 0.877 23.891 1.00 94.44 99 LEU A C 1
ATOM 824 O O . LEU A 1 99 ? -17.679 0.544 25.011 1.00 94.44 99 LEU A O 1
ATOM 828 N N . TRP A 1 100 ? -17.842 1.894 23.225 1.00 95.12 100 TRP A N 1
ATOM 829 C CA . TRP A 1 100 ? -18.932 2.695 23.783 1.00 95.12 100 TRP A CA 1
ATOM 830 C C . TRP A 1 100 ? -20.227 1.883 23.916 1.00 95.12 100 TRP A C 1
ATOM 832 O O . TRP A 1 100 ? -20.872 1.905 24.964 1.00 95.12 100 TRP A O 1
ATOM 842 N N . GLY A 1 101 ? -20.564 1.091 22.895 1.00 94.44 101 GLY A N 1
ATOM 843 C CA . GLY A 1 101 ? -21.717 0.195 22.893 1.00 94.44 101 GLY A CA 1
ATOM 844 C C . GLY A 1 101 ? -21.631 -0.870 23.984 1.00 94.44 101 GLY A C 1
ATOM 845 O O . GLY A 1 101 ? -22.586 -1.048 24.739 1.00 94.44 101 GLY A O 1
ATOM 846 N N . PHE A 1 102 ? -20.478 -1.528 24.142 1.00 94.94 102 PHE A N 1
ATOM 847 C CA . PHE A 1 102 ? -20.249 -2.459 25.248 1.00 94.94 102 PHE A CA 1
ATOM 848 C C . PHE A 1 102 ? -20.286 -1.760 26.606 1.00 94.94 102 PHE A C 1
ATOM 850 O O . PHE A 1 102 ? -20.855 -2.315 27.542 1.00 94.94 102 PHE A O 1
ATOM 857 N N . GLY A 1 103 ? -19.745 -0.545 26.722 1.00 95.50 103 GLY A N 1
ATOM 858 C CA . GLY A 1 103 ? -19.824 0.252 27.946 1.00 95.50 103 GLY A CA 1
ATOM 859 C C . GLY A 1 103 ? -21.269 0.508 28.380 1.00 95.50 103 GLY A C 1
ATOM 860 O O . GLY A 1 103 ? -21.605 0.307 29.546 1.00 95.50 103 GLY A O 1
ATOM 861 N N . ILE A 1 104 ? -22.147 0.867 27.440 1.00 95.50 104 ILE A N 1
ATOM 862 C CA . ILE A 1 104 ? -23.580 1.065 27.709 1.00 95.50 104 ILE A CA 1
ATOM 863 C C . ILE A 1 104 ? -24.275 -0.258 28.020 1.00 95.50 104 ILE A C 1
ATOM 865 O O . ILE A 1 104 ? -25.046 -0.326 28.974 1.00 95.50 104 ILE A O 1
ATOM 869 N N . LEU A 1 105 ? -24.011 -1.313 27.246 1.00 94.75 105 LEU A N 1
ATOM 870 C CA . LEU A 1 105 ? -24.644 -2.619 27.440 1.00 94.75 105 LEU A CA 1
ATOM 871 C C . LEU A 1 105 ? -24.269 -3.237 28.791 1.00 94.75 105 LEU A C 1
ATOM 873 O O . LEU A 1 105 ? -25.153 -3.604 29.564 1.00 94.75 105 LEU A O 1
ATOM 877 N N . PHE A 1 106 ? -22.975 -3.323 29.109 1.00 94.62 106 PHE A N 1
ATOM 878 C CA . PHE A 1 106 ? -22.510 -3.863 30.386 1.00 94.62 106 PHE A CA 1
ATOM 879 C C . PHE A 1 106 ? -22.827 -2.932 31.554 1.00 94.62 106 PHE A C 1
ATOM 881 O O . PHE A 1 106 ? -23.224 -3.416 32.612 1.00 94.62 106 PHE A O 1
ATOM 888 N N . GLY A 1 107 ? -22.711 -1.614 31.371 1.00 95.88 107 GLY A N 1
ATOM 889 C CA . GLY A 1 107 ? -23.107 -0.635 32.380 1.00 95.88 107 GLY A CA 1
ATOM 890 C C . GLY A 1 107 ? -24.596 -0.736 32.712 1.00 95.88 107 GLY A C 1
ATOM 891 O O . GLY A 1 107 ? -24.960 -0.860 33.878 1.00 95.88 107 GLY A O 1
ATOM 892 N N . GLY A 1 108 ? -25.456 -0.780 31.694 1.00 95.06 108 GLY A N 1
ATOM 893 C CA . GLY A 1 108 ? -26.898 -0.964 31.844 1.00 95.06 108 GLY A CA 1
ATOM 894 C C . GLY A 1 108 ? -27.254 -2.301 32.493 1.00 95.06 108 GLY A C 1
ATOM 895 O O . GLY A 1 108 ? -28.050 -2.331 33.429 1.00 95.06 108 GLY A O 1
ATOM 896 N N . MET A 1 109 ? -26.618 -3.399 32.072 1.00 93.19 109 MET A N 1
ATOM 897 C CA . MET A 1 109 ? -26.827 -4.714 32.687 1.00 93.19 109 MET A CA 1
ATOM 898 C C . MET A 1 109 ? -26.387 -4.725 3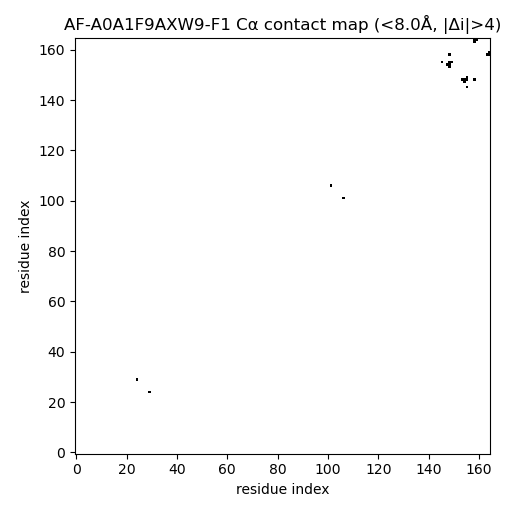4.159 1.00 93.19 109 MET A C 1
ATOM 900 O O . MET A 1 109 ? -27.104 -5.238 35.013 1.00 93.19 109 MET A O 1
ATOM 904 N N . GLY A 1 110 ? -25.245 -4.111 34.480 1.00 94.56 110 GLY A N 1
ATOM 905 C CA . GLY A 1 110 ? -24.758 -3.968 35.852 1.00 94.56 110 GLY A CA 1
ATOM 906 C C . GLY A 1 110 ? -25.702 -3.144 36.727 1.00 94.56 110 GLY A C 1
ATOM 907 O O . GLY A 1 110 ? -25.973 -3.534 37.862 1.00 94.56 110 GLY A O 1
ATOM 908 N N . ILE A 1 111 ? -26.265 -2.057 36.188 1.00 94.12 111 ILE A N 1
ATOM 909 C CA . ILE A 1 111 ? -27.288 -1.251 36.867 1.00 94.12 111 ILE A CA 1
ATOM 910 C C . ILE A 1 111 ? -28.541 -2.089 37.134 1.00 94.12 111 ILE A C 1
ATOM 912 O O . ILE A 1 111 ? -29.045 -2.061 38.252 1.00 94.12 111 ILE A O 1
ATOM 916 N N . LEU A 1 112 ? -29.024 -2.864 36.158 1.00 90.38 112 LEU A N 1
ATOM 917 C CA . LEU A 1 112 ? -30.197 -3.727 36.334 1.00 90.38 112 LEU A CA 1
ATOM 918 C C . LEU A 1 112 ? -29.954 -4.816 37.382 1.00 90.38 112 LEU A C 1
ATOM 920 O O . LEU A 1 112 ? -30.787 -5.007 38.262 1.00 90.38 112 LEU A O 1
ATOM 924 N N . ILE A 1 113 ? -28.810 -5.501 37.334 1.00 90.12 113 ILE A N 1
ATOM 925 C CA . ILE A 1 113 ? -28.442 -6.517 38.331 1.00 90.12 113 ILE A CA 1
ATOM 926 C C . ILE A 1 113 ? -28.325 -5.875 39.718 1.00 90.12 113 ILE A C 1
ATOM 928 O O . ILE A 1 113 ? -28.873 -6.397 40.691 1.00 90.12 113 ILE A O 1
ATOM 932 N N . GLY A 1 114 ? -27.654 -4.726 39.812 1.00 90.38 114 GLY A N 1
ATOM 933 C CA . GLY A 1 114 ? -27.538 -3.959 41.050 1.00 90.38 114 GLY A CA 1
ATOM 934 C C . GLY A 1 114 ? -28.904 -3.543 41.600 1.00 90.38 114 GLY A C 1
ATOM 935 O O . GLY A 1 114 ? -29.171 -3.723 42.789 1.00 90.38 114 GLY A O 1
ATOM 936 N N . PHE A 1 115 ? -29.798 -3.072 40.729 1.00 88.56 115 PHE A N 1
ATOM 937 C CA . PHE A 1 115 ? -31.165 -2.695 41.071 1.00 88.56 115 PHE A CA 1
ATOM 938 C C . PHE A 1 115 ? -31.992 -3.895 41.532 1.00 88.56 115 PHE A C 1
ATOM 940 O O . PHE A 1 115 ? -32.655 -3.803 42.554 1.00 88.56 115 PHE A O 1
ATOM 947 N N . VAL A 1 116 ? -31.911 -5.043 40.857 1.00 88.62 116 VAL A N 1
ATOM 948 C CA . VAL A 1 116 ? -32.626 -6.270 41.248 1.00 88.62 116 VAL A CA 1
ATOM 949 C C . VAL A 1 116 ? -32.157 -6.783 42.612 1.00 88.62 116 VAL A C 1
ATOM 951 O O . VAL A 1 116 ? -32.971 -7.207 43.432 1.00 88.62 116 VAL A O 1
ATOM 954 N N . ILE A 1 117 ? -30.852 -6.732 42.898 1.00 84.56 117 ILE A N 1
ATOM 955 C CA . ILE A 1 117 ? -30.319 -7.119 44.213 1.00 84.56 117 ILE A CA 1
ATOM 956 C C . ILE A 1 117 ? -30.819 -6.162 45.307 1.00 84.56 117 ILE A C 1
ATOM 958 O O . ILE A 1 117 ? -31.144 -6.603 46.416 1.00 84.56 117 ILE A O 1
ATOM 962 N N . TRP A 1 118 ? -30.914 -4.869 44.997 1.00 82.56 118 TRP A N 1
ATOM 963 C CA . TRP A 1 118 ? -31.434 -3.851 45.906 1.00 82.56 118 TRP A CA 1
ATOM 964 C C . TRP A 1 118 ? -32.956 -3.966 46.119 1.00 82.56 118 TRP A C 1
ATOM 966 O O . TRP A 1 118 ? -33.426 -3.949 47.259 1.00 82.56 118 TRP A O 1
ATOM 976 N N . ASP A 1 119 ? -33.726 -4.193 45.055 1.00 79.00 119 ASP A N 1
ATOM 977 C CA . ASP A 1 119 ? -35.176 -4.398 45.095 1.00 79.00 119 ASP A CA 1
ATOM 978 C C . ASP A 1 119 ? -35.535 -5.666 45.878 1.00 79.00 119 ASP A C 1
ATOM 980 O O . ASP A 1 119 ? -36.351 -5.623 46.797 1.00 79.00 119 ASP A O 1
ATOM 984 N N . ARG A 1 120 ? -34.821 -6.780 45.655 1.00 68.00 120 ARG A N 1
ATOM 985 C CA . ARG A 1 120 ? -35.014 -8.022 46.421 1.00 68.00 120 ARG A CA 1
ATOM 986 C C . ARG A 1 120 ? -34.830 -7.817 47.930 1.00 68.00 120 ARG A C 1
ATOM 988 O O . ARG A 1 120 ? -35.585 -8.390 48.718 1.00 68.00 120 ARG A O 1
ATOM 995 N N . ARG A 1 121 ? -33.851 -7.010 48.355 1.00 66.88 121 ARG A N 1
ATOM 996 C CA . ARG A 1 121 ? -33.636 -6.664 49.777 1.00 66.88 121 ARG A CA 1
ATOM 997 C C . ARG A 1 121 ? -34.786 -5.829 50.355 1.00 66.88 121 ARG A C 1
ATOM 999 O O . ARG A 1 121 ? -35.075 -5.959 51.542 1.00 66.88 121 ARG A O 1
ATOM 1006 N N . THR A 1 122 ? -35.455 -5.026 49.535 1.00 65.12 122 THR A N 1
ATOM 1007 C CA . THR A 1 122 ? -36.492 -4.076 49.969 1.00 65.12 122 THR A CA 1
ATOM 1008 C C . THR A 1 122 ? -37.900 -4.695 49.908 1.00 65.12 122 THR A C 1
ATOM 1010 O O . THR A 1 122 ? -38.701 -4.511 50.827 1.00 65.12 122 THR A O 1
ATOM 1013 N N . ALA A 1 123 ? -38.180 -5.530 48.902 1.00 58.94 123 ALA A N 1
ATOM 1014 C CA . ALA A 1 123 ? -39.477 -6.168 48.659 1.00 58.94 123 ALA A CA 1
ATOM 1015 C C . ALA A 1 123 ? -39.721 -7.469 49.456 1.00 58.94 123 ALA A C 1
ATOM 1017 O O . ALA A 1 123 ? -40.870 -7.807 49.745 1.00 58.94 123 ALA A O 1
ATOM 1018 N N . LEU A 1 124 ? -38.675 -8.201 49.874 1.00 58.41 124 LEU A N 1
ATOM 1019 C CA . LEU A 1 124 ? -38.837 -9.415 50.701 1.00 58.41 124 LEU A CA 1
ATOM 1020 C C . LEU A 1 124 ? -39.114 -9.123 52.185 1.00 58.41 124 LEU A C 1
ATOM 1022 O O . LEU A 1 124 ? -39.604 -9.997 52.903 1.00 58.41 124 LEU A O 1
ATOM 1026 N N . ALA A 1 125 ? -38.847 -7.905 52.660 1.00 61.59 125 ALA A N 1
ATOM 1027 C CA . ALA A 1 125 ? -39.050 -7.515 54.056 1.00 61.59 125 ALA A CA 1
ATOM 1028 C C . ALA A 1 125 ? -40.509 -7.650 54.573 1.00 61.59 125 ALA A C 1
ATOM 1030 O O . ALA A 1 125 ? -40.694 -8.070 55.723 1.00 61.59 125 ALA A O 1
ATOM 1031 N N . PRO A 1 126 ? -41.566 -7.320 53.802 1.00 61.06 126 PRO A N 1
ATOM 1032 C CA . PRO A 1 126 ? -42.949 -7.588 54.211 1.00 61.06 126 PRO A CA 1
ATOM 1033 C C . PRO A 1 126 ? -43.366 -9.055 54.020 1.00 61.06 126 PRO A C 1
ATOM 1035 O O . PRO A 1 126 ? -44.180 -9.559 54.791 1.00 61.06 126 PRO A O 1
ATOM 1038 N N . VAL A 1 127 ? -42.800 -9.758 53.033 1.00 62.78 127 VAL A N 1
ATOM 1039 C CA . VAL A 1 127 ? -43.175 -11.144 52.707 1.00 62.78 127 VAL A CA 1
ATOM 1040 C C . VAL A 1 127 ? -42.660 -12.123 53.766 1.00 62.78 127 VAL A C 1
ATOM 1042 O O . VAL A 1 127 ? -43.429 -12.945 54.256 1.00 62.78 127 VAL A O 1
ATOM 1045 N N . VAL A 1 128 ? -41.409 -11.977 54.216 1.00 62.31 128 VAL A N 1
ATOM 1046 C CA . VAL A 1 128 ? -40.843 -12.791 55.312 1.00 62.31 128 VAL A CA 1
ATOM 1047 C C . VAL A 1 128 ? -41.615 -12.590 56.623 1.00 62.31 128 VAL A C 1
ATOM 1049 O O . VAL A 1 128 ? -41.810 -13.538 57.381 1.00 62.31 128 VAL A O 1
ATOM 1052 N N . ARG A 1 129 ? -42.121 -11.375 56.880 1.00 64.12 129 ARG A N 1
ATOM 1053 C CA . ARG A 1 129 ? -42.988 -11.114 58.040 1.00 64.12 129 ARG A CA 1
ATOM 1054 C C . ARG A 1 129 ? -44.333 -11.827 57.941 1.00 64.12 129 ARG A C 1
ATOM 1056 O O . ARG A 1 129 ? -44.796 -12.344 58.951 1.00 64.12 129 ARG A O 1
ATOM 1063 N N . LYS A 1 130 ? -44.941 -11.901 56.751 1.00 62.81 130 LYS A N 1
ATOM 1064 C CA . LYS A 1 130 ? -46.192 -12.652 56.570 1.00 62.81 130 LYS A CA 1
ATOM 1065 C C . LYS A 1 130 ? -46.000 -14.145 56.851 1.00 62.81 130 LYS A C 1
ATOM 1067 O O . LYS A 1 130 ? -46.838 -14.708 57.541 1.00 62.81 130 LYS A O 1
ATOM 1072 N N . TYR A 1 131 ? -44.897 -14.756 56.412 1.00 61.78 131 TYR A N 1
ATOM 1073 C CA . TYR A 1 131 ? -44.623 -16.172 56.699 1.00 61.78 131 TYR A CA 1
ATOM 1074 C C . TYR A 1 131 ? -44.474 -16.465 58.198 1.00 61.78 131 TYR A C 1
ATOM 1076 O O . TYR A 1 131 ? -45.115 -17.390 58.685 1.00 61.78 131 TYR A O 1
ATOM 1084 N N . LYS A 1 132 ? -43.742 -15.630 58.952 1.00 66.06 132 LYS A N 1
ATOM 1085 C CA . LYS A 1 132 ? -43.612 -15.807 60.412 1.00 66.06 132 LYS A CA 1
ATOM 1086 C C . LYS A 1 132 ? -44.954 -15.755 61.150 1.00 66.06 132 LYS A C 1
ATOM 1088 O O . LYS A 1 132 ? -45.201 -16.557 62.038 1.00 66.06 132 LYS A O 1
ATOM 1093 N N . VAL A 1 133 ? -45.849 -14.852 60.746 1.00 69.00 133 VAL A N 1
ATOM 1094 C CA . VAL A 1 133 ? -47.185 -14.735 61.357 1.00 69.00 133 VAL A CA 1
ATOM 1095 C C . VAL A 1 133 ? -48.074 -15.943 61.031 1.00 69.00 133 VAL A C 1
ATOM 1097 O O . VAL A 1 133 ? -48.928 -16.309 61.837 1.00 69.00 133 VAL A O 1
ATOM 1100 N N . PHE A 1 134 ? -47.899 -16.574 59.865 1.00 68.00 134 PHE A N 1
ATOM 1101 C CA . PHE A 1 134 ? -48.619 -17.808 59.529 1.00 68.00 134 PHE A CA 1
ATOM 1102 C C . PHE A 1 134 ? -48.114 -19.016 60.321 1.00 68.00 134 PHE A C 1
ATOM 1104 O O . PHE A 1 134 ? -48.930 -19.835 60.732 1.00 68.00 134 PHE A O 1
ATOM 1111 N N . GLU A 1 135 ? -46.811 -19.098 60.578 1.00 71.88 135 GLU A N 1
ATOM 1112 C CA . GLU A 1 135 ? -46.198 -20.166 61.375 1.00 71.88 135 GLU A CA 1
ATOM 1113 C C . GLU A 1 135 ? -46.654 -20.097 62.842 1.00 71.88 135 GLU A C 1
ATOM 1115 O O . GLU A 1 135 ? -47.187 -21.070 63.370 1.00 71.88 135 GLU A O 1
ATOM 1120 N N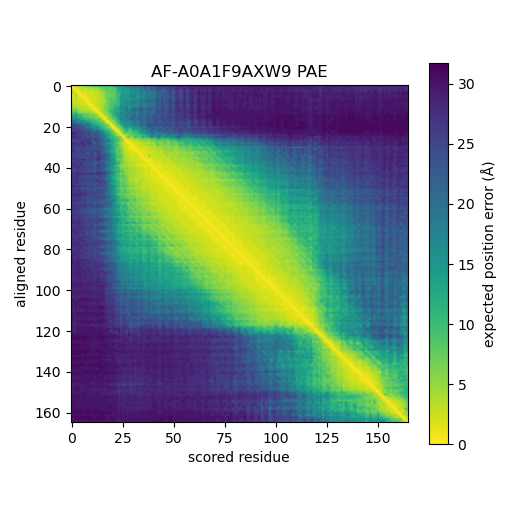 . GLU A 1 136 ? -46.614 -18.908 63.451 1.00 75.19 136 GLU A N 1
ATOM 1121 C CA . GLU A 1 136 ? -47.114 -18.689 64.818 1.00 75.19 136 GLU A CA 1
ATOM 1122 C C . GLU A 1 136 ? -48.616 -18.997 64.954 1.00 75.19 136 GLU A C 1
ATOM 1124 O O . GLU A 1 136 ? -49.062 -19.568 65.952 1.00 75.19 136 GLU A O 1
ATOM 1129 N N . ARG A 1 137 ? -49.423 -18.650 63.941 1.00 75.69 137 ARG A N 1
ATOM 1130 C CA . ARG A 1 137 ? -50.854 -18.996 63.923 1.00 75.69 137 ARG A CA 1
ATOM 1131 C C . ARG A 1 137 ? -51.081 -20.495 63.753 1.00 75.69 137 ARG A C 1
ATOM 1133 O O . ARG A 1 137 ? -51.996 -21.018 64.382 1.00 75.69 137 ARG A O 1
ATOM 1140 N N . GLY A 1 138 ? -50.268 -21.169 62.941 1.00 74.75 138 GLY A N 1
ATOM 1141 C CA . GLY A 1 138 ? -50.295 -22.622 62.790 1.00 74.75 138 GLY A CA 1
ATOM 1142 C C . GLY A 1 138 ? -50.034 -23.331 64.117 1.00 74.75 138 GLY A C 1
ATOM 1143 O O . GLY A 1 138 ? -50.848 -24.153 64.531 1.00 74.75 138 GLY A O 1
ATOM 1144 N N . GLU A 1 139 ? -48.983 -22.933 64.838 1.00 77.50 139 GLU A N 1
ATOM 1145 C CA . GLU A 1 139 ? -48.634 -23.521 66.139 1.00 77.50 139 GLU A CA 1
ATOM 1146 C C . GLU A 1 139 ? -49.698 -23.280 67.222 1.00 77.50 139 GLU A C 1
AT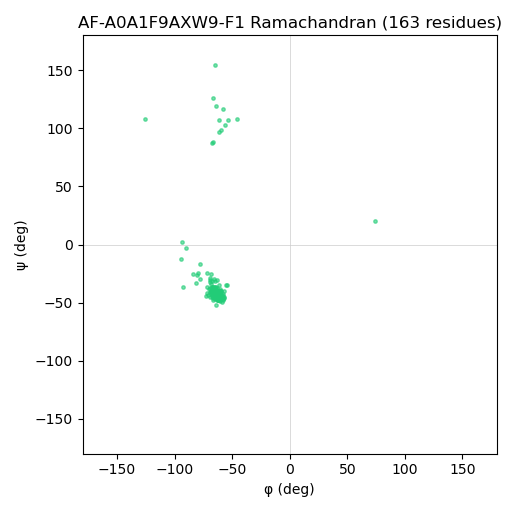OM 1148 O O . GLU A 1 139 ? -49.983 -24.162 68.033 1.00 77.50 139 GLU A O 1
ATOM 1153 N N . LEU A 1 140 ? -50.298 -22.085 67.267 1.00 79.75 140 LEU A N 1
ATOM 1154 C CA . LEU A 1 140 ? -51.370 -21.772 68.221 1.00 79.75 140 LEU A CA 1
ATOM 1155 C C . LEU A 1 140 ? -52.628 -22.600 67.951 1.00 79.75 140 LEU A C 1
ATOM 1157 O O . LEU A 1 140 ? -53.258 -23.088 68.890 1.00 79.75 140 LEU A O 1
ATOM 1161 N N . ILE A 1 141 ? -52.977 -22.768 66.674 1.00 77.12 141 ILE A N 1
ATOM 1162 C CA . ILE A 1 141 ? -54.098 -23.601 66.242 1.00 77.12 141 ILE A CA 1
ATOM 1163 C C . ILE A 1 141 ? -53.811 -25.063 66.601 1.00 77.12 141 ILE A C 1
ATOM 1165 O O . ILE A 1 141 ? -54.649 -25.695 67.235 1.00 77.12 141 ILE A O 1
ATOM 1169 N N . GLU A 1 142 ? -52.616 -25.578 66.312 1.00 76.56 142 GLU A N 1
ATOM 1170 C CA . GLU A 1 142 ? -52.214 -26.942 66.672 1.00 76.56 142 GLU A CA 1
ATOM 1171 C C . GLU A 1 142 ? -52.283 -27.187 68.188 1.00 76.56 142 GLU A C 1
ATOM 1173 O O . GLU A 1 142 ? -52.866 -28.178 68.631 1.00 76.56 142 GLU A O 1
ATOM 1178 N N . LYS A 1 143 ? -51.772 -26.255 69.006 1.00 80.50 143 LYS A N 1
ATOM 1179 C CA . LYS A 1 143 ? -51.872 -26.338 70.473 1.00 80.50 143 LYS A CA 1
ATOM 1180 C C . LYS A 1 143 ? -53.321 -26.322 70.954 1.00 80.50 143 LYS A C 1
ATOM 1182 O O . LYS A 1 143 ? -53.673 -27.128 71.811 1.00 80.50 143 LYS A O 1
ATOM 1187 N N . ALA A 1 144 ? -54.162 -25.453 70.394 1.00 77.12 144 ALA A N 1
ATOM 1188 C CA . ALA A 1 144 ? -55.579 -25.385 70.744 1.00 77.12 144 ALA A CA 1
ATOM 1189 C C . ALA A 1 144 ? -56.329 -26.674 70.363 1.00 77.12 144 ALA A C 1
ATOM 1191 O O . ALA A 1 144 ? -57.108 -27.193 71.160 1.00 77.12 144 ALA A O 1
ATOM 1192 N N . LEU A 1 145 ? -56.050 -27.235 69.182 1.00 74.00 145 LEU A N 1
ATOM 1193 C CA . LEU A 1 145 ? -56.599 -28.518 68.734 1.00 74.00 145 LEU A CA 1
ATOM 1194 C C . LEU A 1 145 ? -56.132 -29.677 69.623 1.00 74.00 145 LEU A C 1
ATOM 1196 O O . LEU A 1 145 ? -56.940 -30.539 69.962 1.00 74.00 145 LEU A O 1
ATOM 1200 N N . LYS A 1 146 ? -54.863 -29.686 70.044 1.00 74.00 146 LYS A N 1
ATOM 1201 C CA . LYS A 1 146 ? -54.296 -30.721 70.921 1.00 74.00 146 LYS A CA 1
ATOM 1202 C C . LYS A 1 146 ? -54.879 -30.688 72.333 1.00 74.00 146 LYS A C 1
ATOM 1204 O O . LYS A 1 146 ? -55.128 -31.747 72.905 1.00 74.00 146 LYS A O 1
ATOM 1209 N N . GLU A 1 147 ? -55.123 -29.499 72.877 1.00 77.69 147 GLU A N 1
ATOM 1210 C CA . GLU A 1 147 ? -55.780 -29.338 74.177 1.00 77.69 147 GLU A CA 1
ATOM 1211 C C . GLU A 1 147 ? -57.249 -29.787 74.101 1.00 77.69 147 GLU A C 1
ATOM 1213 O O . GLU A 1 147 ? -57.693 -30.604 74.904 1.00 77.69 147 GLU A O 1
ATOM 1218 N N . TYR A 1 148 ? -57.969 -29.385 73.046 1.00 71.19 148 TYR A N 1
ATOM 1219 C CA . TYR A 1 148 ? -59.361 -29.793 72.817 1.00 71.19 148 TYR A CA 1
ATOM 1220 C C . TYR A 1 148 ? -59.518 -31.305 72.560 1.00 71.19 148 TYR A C 1
ATOM 1222 O O . T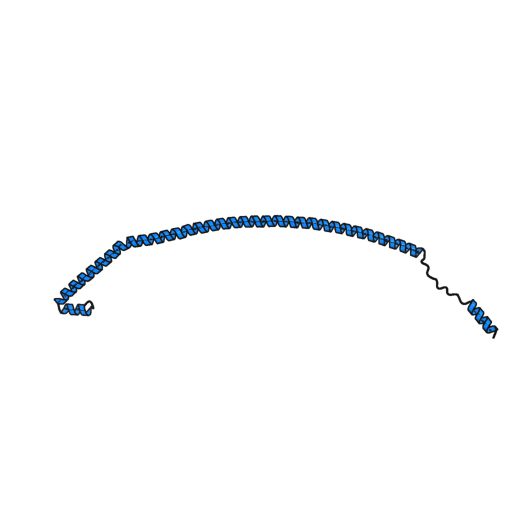YR A 1 148 ? -60.514 -31.921 72.946 1.00 71.19 148 TYR A O 1
ATOM 1230 N N . ALA A 1 149 ? -58.512 -31.938 71.952 1.00 67.25 149 ALA A N 1
ATOM 1231 C CA . ALA A 1 149 ? -58.460 -33.385 71.752 1.00 67.25 149 ALA A CA 1
ATOM 1232 C C . ALA A 1 149 ? -58.303 -34.176 73.052 1.00 67.25 149 ALA A C 1
ATOM 1234 O O . ALA A 1 149 ? -58.812 -35.291 73.146 1.00 67.25 149 ALA A O 1
ATOM 1235 N N . ARG A 1 150 ? -57.619 -33.622 74.059 1.00 68.69 150 ARG A N 1
ATOM 1236 C CA . ARG A 1 150 ? -57.496 -34.271 75.373 1.00 68.69 150 ARG A CA 1
ATOM 1237 C C . ARG A 1 150 ? -58.822 -34.294 76.124 1.00 68.69 150 ARG A C 1
ATOM 1239 O O . ARG A 1 150 ? -59.080 -35.250 76.847 1.00 68.69 150 ARG A O 1
ATOM 1246 N N . GLU A 1 151 ? -59.660 -33.281 75.928 1.00 72.38 151 GLU A N 1
ATOM 1247 C CA . GLU A 1 151 ? -60.977 -33.194 76.564 1.00 72.38 151 GLU A CA 1
ATOM 1248 C C . GLU A 1 151 ? -62.042 -34.063 75.870 1.00 72.38 151 GLU A C 1
ATOM 1250 O O . GLU A 1 151 ? -63.000 -34.485 76.515 1.00 72.38 151 GLU A O 1
ATOM 1255 N N . ASN A 1 152 ? -61.879 -34.381 74.576 1.00 64.50 152 ASN A N 1
ATOM 1256 C CA . ASN A 1 152 ? -62.857 -35.145 73.795 1.00 64.50 152 ASN A CA 1
ATOM 1257 C C . ASN A 1 152 ? -62.247 -36.387 73.108 1.00 64.50 152 ASN A C 1
ATOM 1259 O O . ASN A 1 152 ? -61.598 -36.255 72.065 1.00 64.50 152 ASN A O 1
ATOM 1263 N N . PRO A 1 153 ? -62.545 -37.620 73.572 1.00 66.94 153 PRO A N 1
ATOM 1264 C CA . PRO A 1 153 ? -61.954 -38.844 73.018 1.00 66.94 153 PRO A CA 1
ATOM 1265 C C . PRO A 1 153 ? -62.311 -39.088 71.541 1.00 66.94 153 PRO A C 1
ATOM 1267 O O . PRO A 1 153 ? -61.487 -39.595 70.786 1.00 66.94 153 PRO A O 1
ATOM 1270 N N . LYS A 1 154 ? -63.496 -38.649 71.087 1.00 67.44 154 LYS A N 1
ATOM 1271 C CA . LYS A 1 154 ? -63.900 -38.726 69.668 1.00 67.44 154 LYS A CA 1
ATOM 1272 C C . LYS A 1 154 ? -63.107 -37.774 68.763 1.00 67.44 154 LYS A C 1
ATOM 1274 O O . LYS A 1 154 ? -62.931 -38.053 67.584 1.00 67.44 154 LYS A O 1
ATOM 1279 N N . PHE A 1 155 ? -62.637 -36.646 69.296 1.00 66.88 155 PHE A N 1
ATOM 1280 C CA . PHE A 1 155 ? -61.886 -35.647 68.533 1.00 66.88 155 PHE A CA 1
ATOM 1281 C C . PHE A 1 155 ? -60.410 -36.039 68.386 1.00 66.88 155 PHE A C 1
ATOM 1283 O O . PHE A 1 155 ? -59.808 -35.815 67.336 1.00 66.88 155 PHE A O 1
ATOM 1290 N N . ALA A 1 156 ? -59.851 -36.712 69.397 1.00 65.81 156 ALA A N 1
ATOM 1291 C CA . ALA A 1 156 ? -58.514 -37.294 69.334 1.00 65.81 156 ALA A CA 1
ATOM 1292 C C . ALA A 1 156 ? -58.377 -38.348 68.223 1.00 65.81 156 ALA A C 1
ATOM 1294 O O . ALA A 1 156 ? -57.372 -38.360 67.515 1.00 65.81 156 ALA A O 1
ATOM 1295 N N . GLU A 1 157 ? -59.388 -39.200 68.022 1.00 67.75 157 GLU A N 1
ATOM 1296 C CA . GLU A 1 157 ? -59.389 -40.178 66.923 1.00 67.75 157 GLU A CA 1
ATOM 1297 C C . GLU A 1 157 ? -59.412 -39.504 65.544 1.00 67.75 157 GLU A C 1
ATOM 1299 O O . GLU A 1 157 ? -58.686 -39.927 64.643 1.00 67.75 157 GLU A O 1
ATOM 1304 N N . ILE A 1 158 ? -60.173 -38.413 65.394 1.00 70.88 158 ILE A N 1
ATOM 1305 C CA . ILE A 1 158 ? -60.242 -37.636 64.146 1.00 70.88 158 ILE A CA 1
ATOM 1306 C C . ILE A 1 158 ? -58.889 -36.980 63.837 1.00 70.88 158 ILE A C 1
ATOM 1308 O O . ILE A 1 158 ? -58.418 -37.043 62.703 1.00 70.88 158 ILE A O 1
ATOM 1312 N N . LEU A 1 159 ? -58.219 -36.405 64.838 1.00 69.06 159 LEU A N 1
ATOM 1313 C CA . LEU A 1 159 ? -56.887 -35.812 64.669 1.00 69.06 159 LEU A CA 1
ATOM 1314 C C . LEU A 1 159 ? -55.804 -36.846 64.343 1.00 69.06 159 LEU A C 1
ATOM 1316 O O . LEU A 1 159 ? -54.931 -36.580 63.516 1.00 69.06 159 LEU A O 1
ATOM 1320 N N . LYS A 1 160 ? -55.890 -38.040 64.938 1.00 68.44 160 LYS A N 1
ATOM 1321 C CA . LYS A 1 160 ? -54.987 -39.163 64.652 1.00 68.44 160 LYS A CA 1
ATOM 1322 C C . LYS A 1 160 ? -55.181 -39.702 63.231 1.00 68.44 160 LYS A C 1
ATOM 1324 O O . LYS A 1 160 ? -54.209 -40.050 62.570 1.00 68.44 160 LYS A O 1
ATOM 1329 N N . GLY A 1 161 ? -56.423 -39.716 62.739 1.00 69.06 161 GLY A N 1
ATOM 1330 C CA . GLY A 1 161 ? -56.745 -40.061 61.350 1.00 69.06 161 GLY A CA 1
ATOM 1331 C C . GLY A 1 161 ? -56.265 -39.029 60.322 1.00 69.06 161 GLY A C 1
ATOM 1332 O O . GLY A 1 161 ? -56.002 -39.389 59.179 1.00 69.06 161 GLY A O 1
ATOM 1333 N N . LEU A 1 162 ? -56.110 -37.765 60.727 1.00 72.69 162 LEU A N 1
ATOM 1334 C CA . LEU A 1 162 ? -55.613 -36.674 59.878 1.00 72.69 162 LEU A CA 1
ATOM 1335 C C . LEU A 1 162 ? -54.082 -36.500 59.923 1.00 72.69 162 LEU A C 1
ATOM 1337 O O . LEU A 1 162 ? -53.555 -35.668 59.189 1.00 72.69 162 LEU A O 1
ATOM 1341 N N . GLY A 1 163 ? -53.363 -37.274 60.747 1.00 61.22 163 GLY A N 1
ATOM 1342 C CA . GLY A 1 163 ? -51.894 -37.253 60.819 1.00 61.22 163 GLY A CA 1
ATOM 1343 C C . GLY A 1 163 ? -51.295 -36.028 61.522 1.00 61.22 163 GLY A C 1
ATOM 1344 O O . GLY A 1 163 ? -50.130 -35.714 61.303 1.00 61.22 163 GLY A O 1
ATOM 1345 N N . ILE A 1 164 ? -52.087 -35.329 62.342 1.00 65.00 164 ILE A N 1
ATOM 1346 C CA . ILE A 1 164 ? -51.695 -34.101 63.067 1.00 65.00 164 ILE A CA 1
ATOM 1347 C C . ILE A 1 164 ? -51.186 -34.435 64.494 1.00 65.00 164 ILE A C 1
ATOM 1349 O O . ILE A 1 164 ? -50.853 -33.547 65.275 1.00 65.00 164 ILE A O 1
ATOM 1353 N N . LEU A 1 165 ? -51.123 -35.723 64.860 1.00 51.16 165 LEU A N 1
ATOM 1354 C CA . LEU A 1 165 ? -50.766 -36.215 66.197 1.00 51.16 165 LEU A CA 1
ATOM 1355 C C . LEU A 1 165 ? -49.779 -37.381 66.136 1.00 51.16 165 LEU A C 1
ATOM 1357 O O . LEU A 1 165 ? -50.007 -38.291 65.306 1.00 51.16 165 LEU A O 1
#

Solvent-accessible surface area (backbone atoms only — not comparable to full-atom values): 9138 Å² total; per-residue (Å²): 111,71,70,59,56,52,53,54,53,51,54,63,70,66,53,77,80,78,72,78,73,76,80,66,84,45,73,67,57,52,53,51,47,54,52,47,53,50,52,49,52,52,48,50,53,52,48,50,53,49,50,56,53,50,53,52,52,51,51,52,51,50,53,53,49,50,51,50,52,54,52,50,50,52,54,50,50,50,53,51,52,54,49,50,53,53,50,49,53,51,48,53,52,48,51,52,49,50,52,53,50,47,48,51,53,53,48,51,50,50,51,50,53,52,46,50,59,51,47,54,65,62,64,44,60,65,53,59,52,52,53,54,55,51,51,56,49,49,54,53,51,52,51,52,52,53,54,53,21,75,78,30,73,73,50,36,54,53,39,50,75,68,68,80,104

pLDDT: mean 81.57, std 14.54, range [46.5, 97.5]

Sequence (165 aa):
MYRIIFILAIIMLIAPISHAKEVSFSQEDRERLIRLETKVEEGFKALQRQIDSQQRQIDDLKLSTQRQIDDLKLSTQRQIDDLKLSFQKQFDNLYALILWGFGILFGGMGILIGFVIWDRRTALAPVVRKYKVFEERGELIEKALKEYARENPKFAEILKGLGIL

Radius of gyration: 67.03 Å; Cα contacts (8 Å, |Δi|>4): 12; chains: 1; bounding box: 128×57×168 Å